Protein AF-A0A4Z1KAV6-F1 (afdb_monomer_lite)

Sequence (124 aa):
MSQPFILTLRLDASSEKLLTALRTRYFPSSRNYLSAHIHEELLGEFREKGVQLTEQDDRKVRPHVTVQNKVEEGEAKRTLEEMKREWMMNGDGNGGIGGMAEAITLWRYEVSGEWTHLEDYEFA

Radius of gyration: 16.45 Å; chains: 1; bounding box: 39×37×38 Å

Foldseek 3Di:
DDFDKDKAFDWDPVVCVVLVVLQVVAEDPQDWGFDDDVLVVVVVVCVVVVNDDDPVSPDHIDGDTCSYDDDDPVSVVVSVVVVQVVQVVDDPVPSHNDIDGFWMWMWTQDPSGDIHTDDIGGDD

Organism: NCBI:txid87229

Structure (mmCIF, N/CA/C/O backbone):
data_AF-A0A4Z1KAV6-F1
#
_entry.id   AF-A0A4Z1KAV6-F1
#
loop_
_atom_site.group_PDB
_atom_site.id
_atom_site.type_symbol
_atom_site.label_atom_id
_atom_site.label_alt_id
_atom_site.label_comp_id
_atom_site.label_asym_id
_atom_site.label_entity_id
_atom_site.label_seq_id
_atom_site.pdbx_PDB_ins_code
_atom_site.Cartn_x
_atom_site.Cartn_y
_atom_site.Cartn_z
_atom_site.occupancy
_atom_site.B_iso_or_equiv
_atom_site.auth_seq_id
_atom_site.auth_comp_id
_atom_site.auth_asym_id
_atom_site.auth_atom_id
_atom_site.pdbx_PDB_model_num
ATOM 1 N N . MET A 1 1 ? -7.675 13.940 18.873 1.00 59.41 1 MET A N 1
ATOM 2 C CA . MET A 1 1 ? -8.064 13.248 17.626 1.00 59.41 1 MET A CA 1
ATOM 3 C C . MET A 1 1 ? -7.673 11.793 17.792 1.00 59.41 1 MET A C 1
ATOM 5 O O . MET A 1 1 ? -6.596 11.560 18.330 1.00 59.41 1 MET A O 1
ATOM 9 N N . SER A 1 2 ? -8.538 10.843 17.440 1.00 76.81 2 SER A N 1
ATOM 10 C CA . SER A 1 2 ? -8.163 9.425 17.431 1.00 76.81 2 SER A CA 1
ATOM 11 C C . SER A 1 2 ? -7.067 9.190 16.388 1.00 76.81 2 SER A C 1
ATOM 13 O O . SER A 1 2 ? -7.032 9.857 15.353 1.00 76.81 2 SER A O 1
ATOM 15 N N . GLN A 1 3 ? -6.136 8.289 16.689 1.00 83.50 3 GLN A N 1
ATOM 16 C CA . GLN A 1 3 ? -5.119 7.865 15.731 1.00 83.50 3 GLN A CA 1
ATOM 17 C C . GLN A 1 3 ? -5.773 6.923 14.714 1.00 83.50 3 GLN A C 1
ATOM 19 O O . GLN A 1 3 ? -6.454 5.988 15.141 1.00 83.50 3 GLN A O 1
ATOM 24 N N . PRO A 1 4 ? -5.620 7.160 13.400 1.00 87.19 4 PRO A N 1
ATOM 25 C CA . PRO A 1 4 ? -6.244 6.300 12.411 1.00 87.19 4 PRO A CA 1
ATOM 26 C C . PRO A 1 4 ? -5.552 4.937 12.372 1.00 87.19 4 PRO A C 1
ATOM 28 O O . PRO A 1 4 ? -4.333 4.830 12.542 1.00 87.19 4 PRO A O 1
ATOM 31 N N . P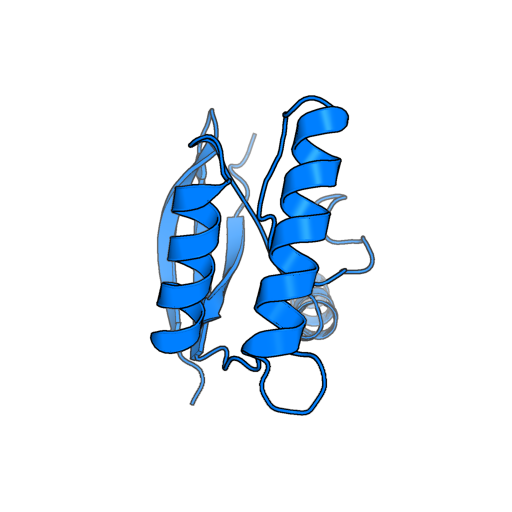HE A 1 5 ? -6.344 3.900 12.123 1.00 87.69 5 PHE A N 1
ATOM 32 C CA . PHE A 1 5 ? -5.838 2.575 11.795 1.00 87.69 5 PHE A CA 1
ATOM 33 C C . PHE A 1 5 ? -5.682 2.441 10.285 1.00 87.69 5 PHE A C 1
ATOM 35 O O . PHE A 1 5 ? -6.442 3.034 9.522 1.00 87.69 5 PHE A O 1
ATOM 42 N N . ILE A 1 6 ? -4.679 1.680 9.857 1.00 85.44 6 ILE A N 1
ATOM 43 C CA . ILE A 1 6 ? -4.380 1.449 8.446 1.00 85.44 6 ILE A CA 1
ATOM 44 C C . ILE A 1 6 ? -4.269 -0.050 8.212 1.00 85.44 6 ILE A C 1
ATOM 46 O O . ILE A 1 6 ? -3.626 -0.753 8.988 1.00 85.44 6 ILE A O 1
ATOM 50 N N . LEU A 1 7 ? -4.865 -0.520 7.119 1.00 85.31 7 LEU A N 1
ATOM 51 C CA . LEU A 1 7 ? -4.721 -1.888 6.637 1.00 85.31 7 LEU A CA 1
ATOM 52 C C . LEU A 1 7 ? -3.821 -1.908 5.404 1.00 85.31 7 LEU A C 1
ATOM 54 O O . LEU A 1 7 ? -3.985 -1.097 4.490 1.00 85.31 7 LEU A O 1
ATOM 58 N N . THR A 1 8 ? -2.876 -2.843 5.365 1.00 82.81 8 THR A N 1
ATOM 59 C CA . THR A 1 8 ? -2.014 -3.079 4.200 1.00 82.81 8 THR A CA 1
ATOM 60 C C . THR A 1 8 ? -2.003 -4.550 3.828 1.00 82.81 8 THR A C 1
ATOM 62 O O . THR A 1 8 ? -2.153 -5.402 4.696 1.00 82.81 8 THR A O 1
ATOM 65 N N . LEU A 1 9 ? -1.742 -4.855 2.558 1.00 81.88 9 LEU A N 1
ATOM 66 C CA . LEU A 1 9 ? -1.449 -6.221 2.131 1.00 81.88 9 LEU A CA 1
ATOM 67 C C . LEU A 1 9 ? 0.030 -6.533 2.350 1.00 81.88 9 LEU A C 1
ATOM 69 O O . LEU A 1 9 ? 0.888 -5.773 1.891 1.00 81.88 9 LEU A O 1
ATOM 73 N N . ARG A 1 10 ? 0.312 -7.659 3.006 1.00 83.31 10 ARG A N 1
ATOM 74 C CA . ARG A 1 10 ? 1.642 -8.271 3.025 1.00 83.31 10 ARG A CA 1
ATOM 75 C C . ARG A 1 10 ? 1.796 -9.112 1.764 1.00 83.31 10 ARG A C 1
ATOM 77 O O . ARG A 1 10 ? 0.895 -9.877 1.424 1.00 83.31 10 ARG A O 1
ATOM 84 N N . LEU A 1 11 ? 2.900 -8.924 1.053 1.00 80.56 11 LEU A N 1
ATOM 85 C CA . LEU A 1 11 ? 3.196 -9.637 -0.188 1.00 80.56 11 LEU A CA 1
ATOM 86 C C . LEU A 1 11 ? 4.147 -10.802 0.084 1.00 80.56 11 LEU A C 1
ATOM 88 O O . LEU A 1 11 ? 4.848 -10.798 1.094 1.00 80.56 11 LEU A O 1
ATOM 92 N N . ASP A 1 12 ? 4.200 -11.752 -0.844 1.00 80.56 12 ASP A N 1
ATOM 93 C CA . ASP A 1 12 ? 5.187 -12.823 -0.837 1.00 80.56 12 ASP A CA 1
ATOM 94 C C . ASP A 1 12 ? 6.622 -12.271 -0.858 1.00 80.56 12 ASP A C 1
ATOM 96 O O . ASP A 1 12 ? 6.902 -11.171 -1.355 1.00 80.56 12 ASP A O 1
ATOM 100 N N . ALA A 1 13 ? 7.561 -13.073 -0.357 1.00 76.25 13 ALA A N 1
ATOM 101 C CA . ALA A 1 13 ? 8.950 -12.659 -0.176 1.00 76.25 13 ALA A CA 1
ATOM 102 C C . ALA A 1 13 ? 9.639 -12.202 -1.477 1.00 76.25 13 ALA A C 1
ATOM 104 O O . ALA A 1 13 ? 10.542 -11.360 -1.440 1.00 76.25 13 ALA A O 1
ATOM 105 N N . SER A 1 14 ? 9.253 -12.748 -2.636 1.00 76.69 14 SER A N 1
ATOM 106 C CA . SER A 1 14 ? 9.867 -12.384 -3.917 1.00 76.69 14 SER A CA 1
ATOM 107 C C . SER A 1 14 ? 9.392 -11.010 -4.390 1.00 76.69 14 SER A C 1
ATOM 109 O O . SER A 1 14 ? 10.218 -10.164 -4.756 1.00 76.69 14 SER A O 1
ATOM 111 N N . SER A 1 15 ? 8.089 -10.751 -4.265 1.00 76.12 15 SER A N 1
ATOM 112 C CA . SER A 1 15 ? 7.470 -9.454 -4.534 1.00 76.12 15 SER A CA 1
ATOM 113 C C . SER A 1 15 ? 7.983 -8.382 -3.580 1.00 76.12 15 SER A C 1
ATOM 115 O O . SER A 1 15 ? 8.385 -7.302 -4.017 1.00 76.12 15 SER A O 1
ATOM 117 N N . GLU A 1 16 ? 8.041 -8.679 -2.280 1.00 74.06 16 GLU A N 1
ATOM 118 C CA . GLU A 1 16 ? 8.558 -7.751 -1.275 1.00 74.06 16 GLU A CA 1
ATOM 119 C C . GLU A 1 16 ? 10.013 -7.376 -1.564 1.00 74.06 16 GLU A C 1
ATOM 121 O O . GLU A 1 16 ? 10.359 -6.192 -1.578 1.00 74.06 16 GLU A O 1
ATOM 126 N N . LYS A 1 17 ? 10.866 -8.362 -1.864 1.00 75.00 17 LYS A N 1
ATOM 127 C CA . LYS A 1 17 ? 12.279 -8.131 -2.182 1.00 75.00 17 LYS A CA 1
ATOM 128 C C . LYS A 1 17 ? 12.450 -7.234 -3.404 1.00 75.00 17 LYS A C 1
ATOM 130 O O . LYS A 1 17 ? 13.250 -6.297 -3.370 1.00 75.00 17 LYS A O 1
ATOM 135 N N . LEU A 1 18 ? 11.710 -7.508 -4.475 1.00 75.44 18 LEU A N 1
ATOM 136 C CA . LEU A 1 18 ? 11.764 -6.717 -5.700 1.00 75.44 18 LEU A CA 1
ATOM 137 C C . LEU A 1 18 ? 11.309 -5.273 -5.458 1.00 75.44 18 LEU A C 1
ATOM 139 O O . LEU A 1 18 ? 12.018 -4.327 -5.808 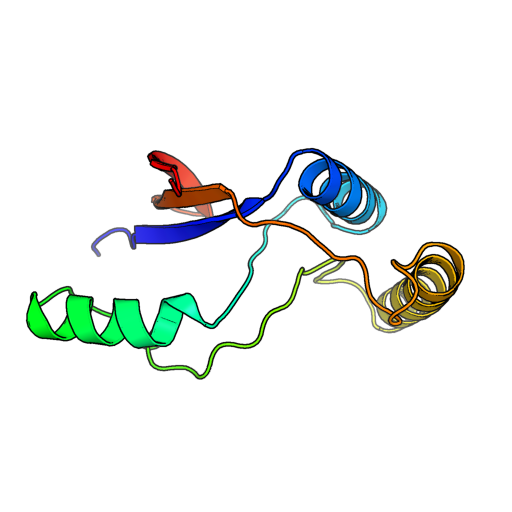1.00 75.44 18 LEU A O 1
ATOM 143 N N . LEU A 1 19 ? 10.131 -5.094 -4.859 1.00 74.75 19 LEU A N 1
ATOM 144 C CA . LEU A 1 19 ? 9.563 -3.769 -4.623 1.00 74.75 19 LEU A CA 1
ATOM 145 C C . LEU A 1 19 ? 10.408 -2.975 -3.626 1.00 74.75 19 LEU A C 1
ATOM 147 O O . LEU A 1 19 ? 10.593 -1.771 -3.800 1.00 74.75 19 LEU A O 1
ATOM 151 N N . THR A 1 20 ? 10.983 -3.642 -2.625 1.00 73.69 20 THR A N 1
ATOM 152 C CA . THR A 1 20 ? 11.949 -3.038 -1.705 1.00 73.69 20 THR A CA 1
ATOM 153 C C . THR A 1 20 ? 13.193 -2.580 -2.448 1.00 73.69 20 THR A C 1
ATOM 155 O O . THR A 1 20 ? 13.591 -1.438 -2.262 1.00 73.69 20 THR A O 1
ATOM 158 N N . ALA A 1 21 ? 13.765 -3.386 -3.347 1.00 75.12 21 ALA A N 1
ATOM 159 C CA . ALA A 1 21 ? 14.930 -2.979 -4.136 1.00 75.12 21 ALA A CA 1
ATOM 160 C C . ALA A 1 21 ? 14.644 -1.738 -5.002 1.00 75.12 21 ALA A C 1
ATOM 162 O O . ALA A 1 21 ? 15.446 -0.802 -5.027 1.00 75.12 21 ALA A O 1
ATOM 163 N N . LEU A 1 22 ? 13.475 -1.687 -5.652 1.00 72.75 22 LEU A N 1
ATOM 164 C CA . LEU A 1 22 ? 13.035 -0.513 -6.414 1.00 72.75 22 LEU A CA 1
ATOM 165 C C . LEU A 1 22 ? 12.881 0.719 -5.515 1.00 72.75 22 LEU A C 1
ATOM 167 O O . LEU A 1 22 ? 13.325 1.810 -5.871 1.00 72.75 22 LEU A O 1
ATOM 171 N N . ARG A 1 23 ? 12.303 0.548 -4.323 1.00 72.81 23 ARG A N 1
ATOM 172 C CA . ARG A 1 23 ? 12.134 1.636 -3.355 1.00 72.81 23 ARG A CA 1
ATOM 173 C C . ARG A 1 23 ? 13.464 2.093 -2.763 1.00 72.81 23 ARG A C 1
ATOM 175 O O . ARG A 1 23 ? 13.692 3.286 -2.656 1.00 72.81 23 ARG A O 1
ATOM 182 N N . THR A 1 24 ? 14.382 1.194 -2.435 1.00 69.94 24 THR A N 1
ATOM 183 C CA . THR A 1 24 ? 15.734 1.561 -1.994 1.00 69.94 24 THR A CA 1
ATOM 184 C C . THR A 1 24 ? 16.466 2.366 -3.065 1.00 69.94 24 THR A C 1
ATOM 186 O O . THR A 1 24 ? 17.209 3.287 -2.737 1.00 69.94 24 THR A O 1
ATOM 189 N N . ARG A 1 25 ? 16.245 2.040 -4.343 1.00 73.62 25 ARG A N 1
ATOM 190 C CA . ARG A 1 25 ? 16.910 2.695 -5.470 1.00 73.62 25 ARG A CA 1
ATOM 191 C C . ARG A 1 25 ? 16.339 4.072 -5.802 1.00 73.62 25 ARG A C 1
ATOM 193 O O . ARG A 1 25 ? 17.108 4.958 -6.159 1.00 73.62 25 ARG A O 1
ATOM 200 N N . TYR A 1 26 ? 15.022 4.247 -5.703 1.00 71.62 26 TYR A N 1
ATOM 201 C CA . TYR A 1 26 ? 14.341 5.435 -6.232 1.00 71.62 26 TYR A CA 1
ATOM 202 C C . TYR A 1 26 ? 13.511 6.214 -5.208 1.00 71.62 26 TYR A C 1
ATOM 204 O O . TYR A 1 26 ? 13.076 7.324 -5.506 1.00 71.62 26 TYR A O 1
ATOM 212 N N . PHE A 1 27 ? 13.285 5.680 -4.007 1.00 57.91 27 PHE A N 1
ATOM 213 C CA . PHE A 1 27 ? 12.436 6.303 -2.996 1.00 57.91 27 PHE A CA 1
ATOM 214 C C . PHE A 1 27 ? 13.279 7.107 -1.991 1.00 57.91 27 PHE A C 1
ATOM 216 O O . PHE A 1 27 ? 14.042 6.518 -1.222 1.00 57.91 27 PHE A O 1
ATOM 223 N N . PRO A 1 28 ? 13.116 8.440 -1.902 1.00 56.09 28 PRO A N 1
ATOM 224 C CA . PRO A 1 28 ? 13.616 9.203 -0.760 1.00 56.09 28 PRO A CA 1
ATOM 225 C C . PRO A 1 28 ? 12.893 8.723 0.507 1.00 56.09 28 PRO A C 1
ATOM 227 O O . PRO A 1 28 ? 11.672 8.593 0.486 1.00 56.09 28 PRO A O 1
ATOM 230 N N . SER A 1 29 ? 13.618 8.474 1.601 1.00 44.06 29 SER A N 1
ATOM 231 C CA . SER A 1 29 ? 13.283 7.611 2.761 1.00 44.06 29 SER A CA 1
ATOM 232 C C . SER A 1 29 ? 11.979 7.862 3.567 1.00 44.06 29 SER A C 1
ATOM 234 O O . SER A 1 29 ? 11.837 7.333 4.664 1.00 44.06 29 SER A O 1
ATOM 236 N N . SER A 1 30 ? 10.977 8.599 3.067 1.00 47.88 30 SER A N 1
ATOM 237 C CA . SER A 1 30 ? 9.794 9.038 3.830 1.00 47.88 30 SER A CA 1
ATOM 238 C C . SER A 1 30 ? 8.392 8.774 3.203 1.00 47.88 30 SER A C 1
ATOM 240 O O . SER A 1 30 ? 7.583 9.697 3.120 1.00 47.88 30 SER A O 1
ATOM 242 N N . ARG A 1 31 ? 8.038 7.483 2.969 1.00 46.88 31 ARG A N 1
ATOM 243 C CA . ARG A 1 31 ? 6.661 6.862 3.129 1.00 46.88 31 ARG A CA 1
ATOM 244 C C . ARG A 1 31 ? 5.737 6.595 1.889 1.00 46.88 31 ARG A C 1
ATOM 246 O O . ARG A 1 31 ? 5.930 7.216 0.856 1.00 46.88 31 ARG A O 1
ATOM 253 N N . ASN A 1 32 ? 4.773 5.635 2.000 1.00 43.19 32 ASN A N 1
ATOM 254 C CA . ASN A 1 32 ? 4.152 4.711 0.968 1.00 43.19 32 ASN A CA 1
ATOM 255 C C . ASN A 1 32 ? 2.565 4.801 0.821 1.00 43.19 32 ASN A C 1
ATOM 257 O O . ASN A 1 32 ? 2.028 5.669 1.502 1.00 43.19 32 ASN A O 1
ATOM 261 N N . TYR A 1 33 ? 1.765 4.126 -0.072 1.00 44.25 33 TYR A N 1
ATOM 262 C CA . TYR A 1 33 ? 1.042 2.794 0.045 1.00 44.25 33 TYR A CA 1
ATOM 263 C C . TYR A 1 33 ? 0.001 2.422 -1.098 1.00 44.25 33 TYR A C 1
ATOM 265 O O . TYR A 1 33 ? -0.269 3.253 -1.959 1.00 44.25 33 TYR A O 1
ATOM 273 N N . LEU A 1 34 ? -0.572 1.180 -1.041 1.00 35.03 34 LEU A N 1
ATOM 274 C CA . LEU A 1 34 ? -1.111 0.198 -2.056 1.00 35.03 34 LEU A CA 1
ATOM 275 C C . LEU A 1 34 ? -2.673 -0.097 -2.066 1.00 35.03 34 LEU A C 1
ATOM 277 O O . LEU A 1 34 ? -3.439 0.750 -1.641 1.00 35.03 34 LEU A O 1
ATOM 281 N N . SER A 1 35 ? -3.165 -1.249 -2.607 1.00 44.22 35 SER A N 1
ATOM 282 C CA . SER A 1 35 ? -4.428 -1.446 -3.403 1.00 44.22 35 SER A CA 1
ATOM 283 C C . SER A 1 35 ? -5.683 -2.261 -2.933 1.00 44.22 35 SER A C 1
ATOM 285 O O . SER A 1 35 ? -5.814 -2.523 -1.755 1.00 44.22 35 SER A O 1
ATOM 287 N N . ALA A 1 36 ? -6.575 -2.736 -3.853 1.00 42.81 36 ALA A N 1
ATOM 288 C CA . ALA A 1 36 ? -7.916 -2.205 -4.184 1.00 42.81 36 ALA A CA 1
ATOM 289 C C . ALA A 1 36 ? -9.156 -3.122 -4.243 1.00 42.81 36 ALA A C 1
ATOM 291 O O . ALA A 1 36 ? -10.243 -2.572 -4.369 1.00 42.81 36 ALA A O 1
ATOM 292 N N . HIS A 1 37 ? -9.074 -4.454 -4.208 1.00 46.56 37 HIS A N 1
ATOM 293 C CA . HIS A 1 37 ? -10.292 -5.272 -4.416 1.00 46.56 37 HIS A CA 1
ATOM 294 C C . HIS A 1 37 ? -10.944 -5.745 -3.111 1.00 46.56 37 HIS A C 1
ATOM 296 O O . HIS A 1 37 ? -12.147 -5.618 -2.935 1.00 46.56 37 HIS A O 1
ATOM 302 N N . ILE A 1 38 ? -10.117 -6.118 -2.137 1.00 58.59 38 ILE A N 1
ATOM 303 C CA . ILE A 1 38 ? -10.502 -6.360 -0.735 1.00 58.59 38 ILE A CA 1
ATOM 304 C C . ILE A 1 38 ? -11.196 -5.136 -0.110 1.00 58.59 38 ILE A C 1
ATOM 306 O O . ILE A 1 38 ? -11.959 -5.242 0.843 1.00 58.59 38 ILE A O 1
ATOM 310 N N . HIS A 1 39 ? -10.944 -3.956 -0.666 1.00 69.25 39 HIS A N 1
ATOM 311 C CA . HIS A 1 39 ? -11.459 -2.710 -0.139 1.00 69.25 39 HIS A CA 1
ATOM 312 C C . HIS A 1 39 ? -12.989 -2.617 -0.166 1.00 69.25 39 HIS A C 1
ATOM 314 O O . HIS A 1 39 ? -13.565 -2.204 0.831 1.00 69.25 39 HIS A O 1
ATOM 320 N N . GLU A 1 40 ? -13.660 -2.998 -1.258 1.00 70.12 40 GLU A N 1
ATOM 321 C CA . GLU A 1 40 ? -15.119 -2.823 -1.361 1.00 70.12 40 GLU A CA 1
ATOM 322 C C . GLU A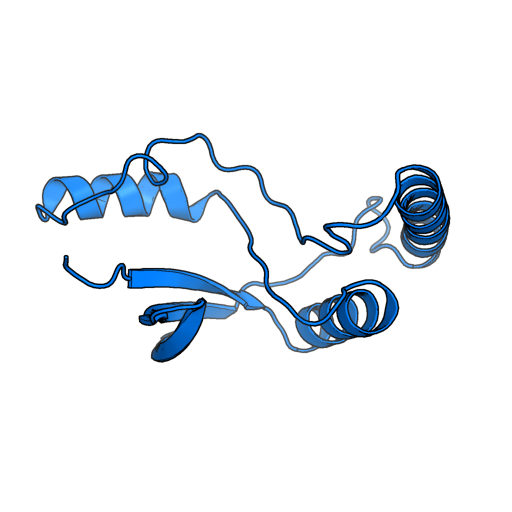 1 40 ? -15.878 -3.731 -0.377 1.00 70.12 40 GLU A C 1
ATOM 324 O O . GLU A 1 40 ? -16.802 -3.268 0.294 1.00 70.12 40 GLU A O 1
ATOM 329 N N . GLU A 1 41 ? -15.445 -4.986 -0.227 1.00 72.25 41 GLU A N 1
ATOM 330 C CA . GLU A 1 41 ? -16.017 -5.932 0.741 1.00 72.25 41 GLU A CA 1
ATOM 331 C C . GLU A 1 41 ? -15.744 -5.499 2.190 1.00 72.25 41 GLU A C 1
ATOM 333 O O . GLU A 1 41 ? -16.671 -5.437 3.001 1.00 72.25 41 GLU A O 1
ATOM 338 N N . LEU A 1 42 ? -14.503 -5.101 2.507 1.00 76.38 42 LEU A N 1
ATOM 339 C CA . LEU A 1 42 ? -14.159 -4.583 3.836 1.00 76.38 42 LEU A CA 1
ATOM 340 C C . LEU A 1 42 ? -14.937 -3.312 4.181 1.00 76.38 42 LEU A C 1
ATOM 342 O O . LEU A 1 42 ? -15.383 -3.163 5.316 1.00 76.38 42 LEU A O 1
ATOM 346 N N . LEU A 1 43 ? -15.125 -2.399 3.224 1.00 81.69 43 LEU A N 1
ATOM 347 C CA . LEU A 1 43 ? -15.929 -1.198 3.444 1.00 81.69 43 LEU A CA 1
ATOM 348 C C . LEU A 1 43 ? -17.376 -1.540 3.798 1.00 81.69 43 LEU A C 1
ATOM 350 O O . LEU A 1 43 ? -17.946 -0.885 4.669 1.00 81.69 43 LEU A O 1
ATOM 354 N N . GLY A 1 44 ? -17.973 -2.531 3.128 1.00 82.31 44 GLY A N 1
ATOM 355 C CA . GLY A 1 44 ? -19.322 -3.008 3.439 1.00 82.31 44 GLY A CA 1
ATOM 356 C C . GLY A 1 44 ? -19.430 -3.488 4.886 1.00 82.31 44 GLY A C 1
ATOM 357 O O . GLY A 1 44 ? -20.238 -2.968 5.655 1.00 82.31 44 GLY A O 1
ATOM 358 N N . GLU A 1 45 ? -18.536 -4.394 5.277 1.00 85.19 45 GLU A N 1
ATOM 359 C CA . GLU A 1 45 ? -18.451 -4.946 6.635 1.00 85.19 45 GLU A CA 1
ATOM 360 C C . GLU A 1 45 ? -18.187 -3.873 7.703 1.00 85.19 45 GLU A C 1
ATOM 362 O O . GLU A 1 45 ? -18.802 -3.869 8.771 1.00 85.19 45 GLU A O 1
ATOM 367 N N . PHE A 1 46 ? -17.281 -2.931 7.434 1.00 88.00 46 PHE A N 1
ATOM 368 C CA . PHE A 1 46 ? -16.959 -1.841 8.357 1.00 88.00 46 PHE A CA 1
ATOM 369 C C . PHE A 1 46 ? -18.124 -0.878 8.547 1.00 88.00 46 PHE A C 1
ATOM 371 O O . PHE A 1 46 ? -18.375 -0.443 9.674 1.00 88.00 46 PHE A O 1
ATOM 378 N N . ARG A 1 47 ? -18.873 -0.587 7.478 1.00 88.25 47 ARG A N 1
ATOM 379 C CA . ARG A 1 47 ? -20.107 0.202 7.562 1.00 88.25 47 ARG A CA 1
ATOM 380 C C . ARG A 1 47 ? -21.154 -0.511 8.409 1.00 88.25 47 ARG A C 1
ATOM 382 O O . ARG A 1 47 ? -21.733 0.118 9.290 1.00 88.25 47 ARG A O 1
ATOM 389 N N . GLU A 1 48 ? -21.359 -1.808 8.189 1.00 90.25 48 GLU A N 1
ATOM 390 C CA . GLU A 1 48 ? -22.326 -2.605 8.954 1.00 90.25 48 GLU A CA 1
ATOM 391 C C . GLU A 1 48 ? -21.964 -2.684 10.446 1.00 90.25 48 GLU A C 1
ATOM 393 O O . GLU A 1 48 ? -22.829 -2.539 11.309 1.00 90.25 48 GLU A O 1
ATOM 398 N N . LYS A 1 49 ? -20.671 -2.815 10.767 1.00 89.81 49 LYS A N 1
ATOM 399 C CA . LYS A 1 49 ? -20.160 -2.872 12.148 1.00 89.81 49 LYS A CA 1
ATOM 400 C C . LYS A 1 49 ? -20.025 -1.507 12.830 1.00 89.81 49 LYS A C 1
ATOM 402 O O . LYS A 1 49 ? -19.586 -1.447 13.978 1.00 89.81 49 LYS A O 1
ATOM 407 N N . GLY A 1 50 ? -20.387 -0.413 12.158 1.00 88.75 50 GLY A N 1
ATOM 408 C CA . GLY A 1 50 ? -20.326 0.938 12.723 1.00 88.75 50 GLY A CA 1
ATOM 409 C C . GLY A 1 50 ? -18.902 1.456 12.952 1.00 88.75 50 GLY A C 1
ATOM 410 O O . GLY A 1 50 ? -18.682 2.287 13.835 1.00 88.75 50 GLY A O 1
ATOM 411 N N . VAL A 1 51 ? -17.926 0.970 12.181 1.00 88.25 51 VAL A N 1
ATOM 412 C CA . VAL A 1 51 ? -16.549 1.474 12.219 1.00 88.25 51 VAL A CA 1
ATOM 413 C C . VAL A 1 51 ? -16.522 2.912 11.697 1.00 88.25 51 VAL A C 1
ATOM 415 O O . VAL A 1 51 ? -17.130 3.237 10.677 1.00 88.25 51 VAL A O 1
ATOM 418 N N . GLN A 1 52 ? -15.796 3.792 12.388 1.00 88.00 52 GLN A N 1
ATOM 419 C CA . GLN A 1 52 ? -15.621 5.175 11.954 1.00 88.00 52 GLN A CA 1
ATOM 420 C C . GLN A 1 52 ? -14.672 5.241 10.748 1.00 88.00 52 GLN A C 1
ATOM 422 O O . GLN A 1 52 ? -13.467 5.044 10.893 1.00 88.00 52 GLN A O 1
ATOM 427 N N . LEU A 1 53 ? -15.220 5.563 9.576 1.00 86.25 53 LEU A N 1
ATOM 428 C CA . LEU A 1 53 ? -14.475 5.739 8.327 1.00 86.25 53 LEU A CA 1
ATOM 429 C C . LEU A 1 53 ? -14.071 7.206 8.102 1.00 86.25 53 LEU A C 1
ATOM 431 O O . LEU A 1 53 ? -14.720 8.138 8.583 1.00 86.25 53 LEU A O 1
ATOM 435 N N . THR A 1 54 ? -12.994 7.408 7.350 1.00 84.81 54 THR A N 1
ATOM 436 C CA . THR A 1 54 ? -12.490 8.706 6.887 1.00 84.81 54 THR A CA 1
ATOM 437 C C . THR A 1 54 ? -12.921 8.989 5.443 1.00 84.81 54 THR A C 1
ATOM 439 O O . THR A 1 54 ? -13.332 8.096 4.708 1.00 84.81 54 THR A O 1
ATOM 442 N N . GLU A 1 55 ? -12.755 10.230 4.973 1.00 82.88 55 GLU A N 1
ATOM 443 C CA . GLU A 1 55 ? -12.989 10.579 3.559 1.00 82.88 55 GLU A CA 1
ATOM 444 C C . GLU A 1 55 ? -12.064 9.841 2.574 1.00 82.88 55 GLU A C 1
ATOM 446 O O . GLU A 1 55 ? -12.326 9.822 1.370 1.00 82.88 55 GLU A O 1
ATOM 451 N N . GLN A 1 56 ? -10.941 9.284 3.044 1.00 78.88 56 GLN A N 1
ATOM 452 C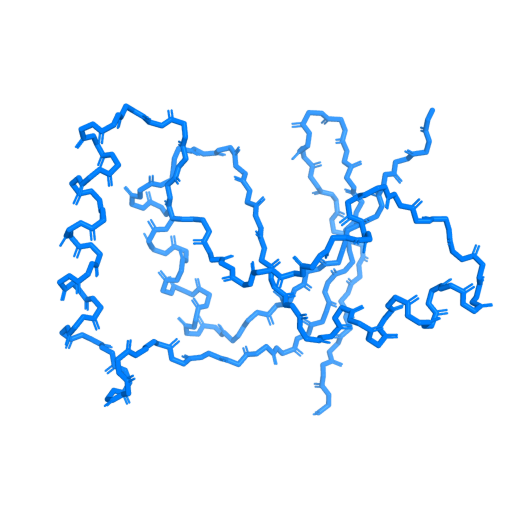 CA . GLN A 1 56 ? -10.044 8.501 2.193 1.00 78.88 56 GLN A CA 1
ATOM 453 C C . GLN A 1 56 ? -10.617 7.114 1.897 1.00 78.88 56 GLN A C 1
ATOM 455 O O . GLN A 1 56 ? -10.370 6.594 0.811 1.00 78.88 56 GLN A O 1
ATOM 460 N N . ASP A 1 57 ? -11.413 6.571 2.819 1.00 82.88 57 ASP A N 1
ATOM 461 C CA . ASP A 1 57 ? -12.014 5.244 2.709 1.00 82.88 57 ASP A CA 1
ATOM 462 C C . ASP A 1 57 ? -13.127 5.198 1.654 1.00 82.88 57 ASP A C 1
ATOM 464 O O . ASP A 1 57 ? -13.389 4.147 1.103 1.00 82.88 57 ASP A O 1
ATOM 468 N N . ASP A 1 58 ? -13.761 6.323 1.310 1.00 76.06 58 ASP A N 1
ATOM 469 C CA . ASP A 1 58 ? -14.849 6.363 0.314 1.00 76.06 58 ASP A CA 1
ATOM 470 C C . ASP A 1 58 ? -14.356 6.568 -1.136 1.00 76.06 58 ASP A C 1
ATOM 472 O O . ASP A 1 58 ? -15.133 6.788 -2.068 1.00 76.06 58 ASP A O 1
ATOM 476 N N . ARG A 1 59 ? -13.037 6.537 -1.363 1.00 79.75 59 ARG A N 1
ATOM 477 C CA . ARG A 1 59 ? -12.447 6.761 -2.691 1.00 79.75 59 ARG A CA 1
ATOM 478 C C . ARG A 1 59 ? -12.272 5.445 -3.436 1.00 79.75 59 ARG A C 1
ATOM 480 O O . ARG A 1 59 ? -11.761 4.475 -2.894 1.00 79.75 59 ARG A O 1
ATOM 487 N N . LYS A 1 60 ? -12.562 5.450 -4.743 1.00 73.75 60 LYS A N 1
ATOM 488 C CA . LYS A 1 60 ? -12.249 4.314 -5.625 1.00 73.75 60 LYS A CA 1
ATOM 489 C C . LYS A 1 60 ? -10.767 3.959 -5.524 1.00 73.75 60 LYS A C 1
ATOM 491 O O . LYS A 1 60 ? -9.910 4.780 -5.868 1.00 73.75 60 LYS A O 1
ATOM 496 N N . VAL A 1 61 ? -10.467 2.726 -5.132 1.00 71.12 61 VAL A N 1
ATOM 497 C CA . VAL A 1 61 ? -9.074 2.328 -4.952 1.00 71.12 61 VAL A CA 1
ATOM 498 C C . VAL A 1 61 ? -8.392 2.103 -6.293 1.00 71.12 61 VAL A C 1
ATOM 500 O O . VAL A 1 61 ? -8.950 1.546 -7.241 1.00 71.12 61 VAL A O 1
ATOM 503 N N . ARG A 1 62 ? -7.148 2.573 -6.372 1.00 70.3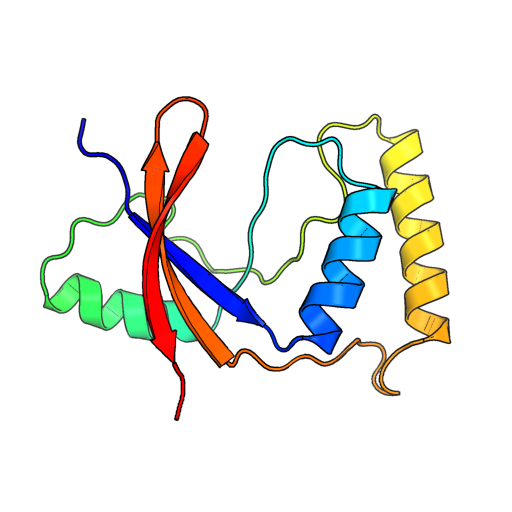1 62 ARG A N 1
ATOM 504 C CA . ARG A 1 62 ? -6.260 2.391 -7.516 1.00 70.31 62 ARG A CA 1
ATOM 505 C C . ARG A 1 62 ? -4.973 1.735 -7.042 1.00 70.31 62 ARG A C 1
ATOM 507 O O . ARG A 1 62 ? -4.162 2.414 -6.408 1.00 70.31 62 ARG A O 1
ATOM 514 N N . PRO A 1 63 ? -4.769 0.446 -7.346 1.00 68.50 63 PRO A N 1
ATOM 515 C CA . PRO A 1 63 ? -3.516 -0.212 -7.056 1.00 68.50 63 PRO A CA 1
ATOM 516 C C . PRO A 1 63 ? -2.314 0.483 -7.626 1.00 68.50 63 PRO A C 1
ATOM 518 O O . PRO A 1 63 ? -2.203 0.630 -8.836 1.00 68.50 63 PRO A O 1
ATOM 521 N N . HIS A 1 64 ? -1.401 0.876 -6.752 1.00 71.56 64 HIS A N 1
ATOM 522 C CA . HIS A 1 64 ? -0.093 1.321 -7.175 1.00 71.56 64 HIS A CA 1
ATOM 523 C C . HIS A 1 64 ? 0.927 1.056 -6.079 1.00 71.56 64 HIS A C 1
ATOM 525 O O . HIS A 1 64 ? 0.629 1.156 -4.892 1.00 71.56 64 HIS A O 1
ATOM 531 N N . VAL A 1 65 ? 2.143 0.728 -6.501 1.00 70.38 65 VAL A N 1
ATOM 532 C CA . VAL A 1 65 ? 3.324 0.845 -5.654 1.00 70.38 65 VAL A CA 1
ATOM 533 C C . VAL A 1 65 ? 3.954 2.184 -5.984 1.00 70.38 65 VAL A C 1
ATOM 535 O O . VAL A 1 65 ? 4.311 2.438 -7.135 1.00 70.38 65 VAL A O 1
ATOM 538 N N . THR A 1 66 ? 4.116 3.049 -4.991 1.00 74.12 66 THR A N 1
ATOM 539 C CA . THR A 1 66 ? 4.874 4.280 -5.199 1.00 74.12 66 THR A CA 1
ATOM 540 C C . THR A 1 66 ? 6.359 3.931 -5.216 1.00 74.12 66 THR A C 1
ATOM 542 O O . THR A 1 66 ? 6.918 3.507 -4.202 1.00 74.12 66 THR A O 1
ATOM 545 N N . VAL A 1 67 ? 7.001 4.098 -6.371 1.00 74.50 67 VAL A N 1
ATOM 546 C CA . VAL A 1 67 ? 8.439 3.820 -6.557 1.00 74.50 67 VAL A CA 1
ATOM 547 C C . VAL A 1 67 ? 9.302 5.053 -6.302 1.00 74.50 67 VAL A C 1
ATOM 549 O O . VAL A 1 67 ? 10.422 4.930 -5.819 1.00 74.50 67 VAL A O 1
ATOM 552 N N . GLN A 1 68 ? 8.754 6.245 -6.530 1.00 74.31 68 GLN A N 1
ATOM 553 C CA . GLN A 1 68 ? 9.414 7.519 -6.272 1.00 74.31 68 GLN A CA 1
ATOM 554 C C . GLN A 1 68 ? 8.361 8.585 -5.967 1.00 74.31 68 GLN A C 1
ATOM 556 O O . GLN A 1 68 ? 7.243 8.530 -6.479 1.00 74.31 68 GLN A O 1
ATOM 561 N N . ASN A 1 69 ? 8.701 9.548 -5.116 1.00 75.06 69 ASN A N 1
ATOM 562 C CA . ASN A 1 69 ? 7.826 10.668 -4.788 1.00 75.06 69 ASN A CA 1
ATOM 563 C C . ASN A 1 69 ? 8.658 11.904 -4.419 1.00 75.06 69 ASN A C 1
ATOM 565 O O . ASN A 1 69 ? 9.795 11.762 -3.976 1.00 75.06 69 ASN A O 1
ATOM 569 N N . LYS A 1 70 ? 8.063 13.099 -4.533 1.00 78.94 70 LYS A N 1
ATOM 570 C CA . LYS A 1 70 ? 8.651 14.396 -4.135 1.00 78.94 70 LYS A CA 1
ATOM 571 C C . LYS A 1 70 ? 9.979 14.745 -4.825 1.00 78.94 70 LYS A C 1
ATOM 573 O O . LYS A 1 70 ? 10.818 15.415 -4.231 1.00 78.94 70 LYS A O 1
ATOM 578 N N . VAL A 1 71 ? 10.159 14.305 -6.063 1.00 82.81 71 VAL A N 1
ATOM 579 C CA . VAL A 1 71 ? 11.310 14.665 -6.902 1.00 82.81 71 VAL A CA 1
ATOM 580 C C . VAL A 1 71 ? 10.902 15.674 -7.973 1.00 82.81 71 VAL A C 1
ATOM 582 O O . VAL A 1 71 ? 9.712 15.859 -8.241 1.00 82.81 71 VAL A O 1
ATOM 585 N N . GLU A 1 72 ? 11.882 16.310 -8.610 1.00 89.69 72 GLU A N 1
ATOM 586 C CA . GLU A 1 72 ? 11.626 17.163 -9.770 1.00 89.69 72 GLU A CA 1
ATOM 587 C C . GLU A 1 72 ? 11.131 16.354 -10.980 1.00 89.69 72 GLU A C 1
ATOM 589 O O . GLU A 1 72 ? 11.435 15.170 -11.145 1.00 89.69 72 GLU A O 1
ATOM 594 N N . GLU A 1 73 ? 10.400 17.011 -11.885 1.00 91.50 73 GLU A N 1
ATOM 595 C CA . GLU A 1 73 ? 9.783 16.374 -13.056 1.00 91.50 73 GLU A CA 1
ATOM 596 C C . GLU A 1 73 ? 10.794 15.611 -13.930 1.00 91.50 73 GLU A C 1
ATOM 598 O O . GLU A 1 73 ? 10.508 14.515 -14.418 1.00 91.50 73 GLU A O 1
ATOM 603 N N . GLY A 1 74 ? 11.992 16.173 -14.122 1.00 93.25 74 GLY A N 1
ATOM 604 C CA . GLY A 1 74 ? 13.041 15.542 -14.920 1.00 93.25 74 GLY A CA 1
ATOM 605 C C . GLY A 1 74 ? 13.538 14.226 -14.320 1.00 93.25 74 GLY A C 1
ATOM 606 O O . GLY A 1 74 ? 13.875 13.304 -15.061 1.00 93.25 74 GLY A O 1
ATOM 607 N N . GLU A 1 75 ? 13.557 14.116 -12.992 1.00 89.12 75 GLU A N 1
ATOM 608 C CA . GLU A 1 75 ? 13.930 12.889 -12.290 1.00 89.12 75 GLU A CA 1
ATOM 609 C C . GLU A 1 75 ? 12.814 11.848 -12.377 1.00 89.12 75 GLU A C 1
ATOM 611 O O . GLU A 1 75 ? 13.076 10.722 -12.797 1.00 89.12 75 GLU A O 1
ATOM 616 N N . ALA A 1 76 ? 11.564 12.262 -12.140 1.00 86.62 76 ALA A N 1
ATOM 617 C CA . ALA A 1 76 ? 10.395 11.395 -12.277 1.00 86.62 76 ALA A CA 1
ATOM 618 C C . ALA A 1 76 ? 10.296 10.757 -13.674 1.00 86.62 76 ALA A C 1
ATOM 620 O O . ALA A 1 76 ? 10.048 9.556 -13.805 1.00 86.62 76 ALA A O 1
ATOM 621 N N . LYS A 1 77 ? 10.536 11.539 -14.738 1.00 90.31 77 LYS A N 1
ATOM 622 C CA . LYS A 1 77 ? 10.536 11.028 -16.120 1.00 90.31 77 LYS A CA 1
ATOM 623 C C . LYS A 1 77 ? 11.649 10.013 -16.365 1.00 90.31 77 LYS A C 1
ATOM 625 O O . LYS A 1 77 ? 11.399 8.997 -17.010 1.00 90.31 77 LYS A O 1
ATOM 630 N N . ARG A 1 78 ? 12.861 10.259 -15.855 1.00 91.44 78 ARG A N 1
ATOM 631 C CA . ARG A 1 78 ? 13.979 9.311 -15.994 1.00 91.44 78 ARG A CA 1
ATOM 632 C C . ARG A 1 78 ? 13.677 7.993 -15.288 1.00 91.44 78 ARG A C 1
ATOM 634 O O . ARG A 1 78 ? 13.799 6.946 -15.918 1.00 91.44 78 ARG A O 1
ATOM 641 N N . THR A 1 79 ? 13.208 8.046 -14.041 1.00 89.06 79 THR A N 1
ATOM 642 C CA . THR A 1 79 ? 12.831 6.850 -13.275 1.00 89.06 79 THR A CA 1
ATOM 643 C C . THR A 1 79 ? 11.732 6.055 -13.974 1.00 89.06 79 THR A C 1
ATOM 645 O O . THR A 1 79 ? 11.825 4.833 -14.056 1.00 89.06 79 THR A O 1
ATOM 648 N N . LEU A 1 80 ? 10.730 6.724 -14.556 1.00 86.81 80 LEU A N 1
ATOM 649 C CA . LEU A 1 80 ? 9.674 6.050 -15.312 1.00 86.81 80 LEU A CA 1
ATOM 650 C C . LEU A 1 80 ? 10.212 5.311 -16.551 1.00 86.81 80 LEU A C 1
ATOM 652 O O . LEU A 1 80 ? 9.820 4.172 -16.802 1.00 86.81 80 LEU A O 1
ATOM 656 N N . GLU A 1 81 ? 11.096 5.935 -17.329 1.00 89.12 81 GLU A N 1
ATOM 657 C CA . GLU A 1 81 ? 11.662 5.325 -18.542 1.00 89.12 81 GLU A CA 1
ATOM 658 C C . GLU A 1 81 ? 12.658 4.194 -18.244 1.00 89.12 81 GLU A C 1
ATOM 660 O O . GLU A 1 81 ? 12.797 3.258 -19.036 1.00 89.12 81 GLU A O 1
ATOM 665 N N . GLU A 1 82 ? 13.358 4.257 -17.112 1.00 87.69 82 GLU A N 1
ATOM 666 C CA . GLU A 1 82 ? 14.170 3.143 -16.609 1.00 87.69 82 GLU A CA 1
ATOM 667 C C . GLU A 1 82 ? 13.284 1.985 -16.148 1.00 87.69 82 GLU A C 1
ATOM 669 O O . GLU A 1 82 ? 13.459 0.861 -16.622 1.00 87.69 82 GLU A O 1
ATOM 674 N N . MET A 1 83 ? 12.270 2.266 -15.321 1.00 82.12 83 MET A N 1
ATOM 675 C CA . MET A 1 83 ? 11.332 1.250 -14.844 1.00 82.12 83 MET A CA 1
ATOM 676 C C . MET A 1 83 ? 10.638 0.528 -15.988 1.00 82.12 83 MET A C 1
ATOM 678 O O . MET A 1 83 ? 10.618 -0.694 -15.996 1.00 82.12 83 MET A O 1
ATOM 682 N N . LYS A 1 84 ? 10.090 1.249 -16.974 1.00 81.81 84 LYS A N 1
ATOM 683 C CA . LYS A 1 84 ? 9.415 0.622 -18.123 1.00 81.81 84 LYS A CA 1
ATOM 684 C C . LYS A 1 84 ? 10.326 -0.357 -18.861 1.00 81.81 84 LYS A C 1
ATOM 686 O O . LYS A 1 84 ? 9.857 -1.403 -19.302 1.00 81.81 84 LYS A O 1
ATOM 691 N N . ARG A 1 85 ? 11.614 -0.027 -19.004 1.00 81.69 85 ARG A N 1
ATOM 692 C CA . ARG A 1 85 ? 12.596 -0.905 -19.653 1.00 81.69 85 ARG A CA 1
ATOM 693 C C . ARG A 1 85 ? 12.879 -2.148 -18.820 1.00 81.69 85 ARG A C 1
ATOM 695 O O . ARG A 1 85 ? 12.802 -3.246 -19.360 1.00 81.69 85 ARG A O 1
ATOM 702 N N . GLU A 1 86 ? 13.145 -1.991 -17.524 1.00 76.50 86 GLU A N 1
ATOM 703 C CA . GLU A 1 86 ? 13.350 -3.134 -16.622 1.00 76.50 86 GLU A CA 1
ATOM 704 C C . GLU A 1 86 ? 12.105 -4.033 -16.559 1.00 76.50 86 GLU A C 1
ATOM 706 O O . GLU A 1 86 ? 12.224 -5.258 -16.572 1.00 76.50 86 GLU A O 1
ATOM 711 N N . TRP A 1 87 ? 10.914 -3.433 -16.578 1.00 77.06 87 TRP A N 1
ATOM 712 C CA . TRP A 1 87 ? 9.630 -4.131 -16.537 1.00 77.06 87 TRP A CA 1
ATOM 713 C C . TRP A 1 87 ? 9.348 -4.933 -17.811 1.00 77.06 87 TRP A C 1
ATOM 715 O O . TRP A 1 87 ? 8.879 -6.064 -17.739 1.00 77.06 87 TRP A O 1
ATOM 725 N N . MET A 1 88 ? 9.674 -4.382 -18.986 1.00 69.06 88 MET A N 1
ATOM 726 C CA . MET A 1 88 ? 9.555 -5.106 -20.258 1.00 69.06 88 MET A CA 1
ATOM 727 C C . MET A 1 88 ? 10.557 -6.261 -20.383 1.00 69.06 88 MET A C 1
ATOM 729 O O . MET A 1 88 ? 10.280 -7.220 -21.097 1.00 69.06 88 MET A O 1
ATOM 733 N N . MET A 1 89 ? 11.710 -6.181 -19.713 1.00 71.25 89 MET A N 1
ATOM 734 C CA . MET A 1 89 ? 12.753 -7.211 -19.785 1.00 71.25 89 MET A CA 1
ATOM 735 C C . MET A 1 89 ? 12.571 -8.349 -18.776 1.00 71.25 89 MET A C 1
ATOM 737 O O . MET A 1 89 ? 12.937 -9.479 -19.084 1.00 71.25 89 MET A O 1
ATOM 741 N N . ASN A 1 90 ? 12.018 -8.060 -17.595 1.00 68.62 90 ASN A N 1
ATOM 742 C CA . ASN A 1 90 ? 11.956 -9.005 -16.471 1.00 68.62 90 ASN A CA 1
ATOM 743 C C . ASN A 1 90 ? 10.524 -9.374 -16.045 1.00 68.62 90 ASN A C 1
ATOM 745 O O . ASN A 1 90 ? 10.336 -9.948 -14.974 1.00 68.62 90 ASN A O 1
ATOM 749 N N . GLY A 1 91 ? 9.515 -9.004 -16.836 1.00 62.69 91 GLY A N 1
ATOM 750 C CA . GLY A 1 91 ? 8.118 -9.292 -16.526 1.00 62.69 91 GLY A CA 1
ATOM 751 C C . GLY A 1 91 ? 7.760 -10.781 -16.606 1.00 62.69 91 GLY A C 1
ATOM 752 O O . GLY A 1 91 ? 8.450 -11.583 -17.229 1.00 62.69 91 GLY A O 1
ATOM 753 N N . ASP A 1 92 ? 6.619 -11.139 -16.028 1.00 62.06 92 ASP A N 1
ATOM 754 C CA . ASP A 1 92 ? 6.033 -12.487 -15.959 1.00 62.06 92 ASP A CA 1
ATOM 755 C C . ASP A 1 92 ? 5.496 -13.038 -17.300 1.00 62.06 92 ASP A C 1
ATOM 757 O O . ASP A 1 92 ? 4.778 -14.037 -17.332 1.00 62.06 92 ASP A O 1
ATOM 761 N N . GLY A 1 93 ? 5.823 -12.391 -18.422 1.00 56.78 93 GLY A N 1
ATOM 762 C CA . GLY A 1 93 ? 5.320 -12.736 -19.753 1.00 56.78 93 GLY A CA 1
ATOM 763 C C . GLY A 1 93 ? 3.962 -12.120 -20.117 1.00 56.78 93 GLY A C 1
ATOM 764 O O . GLY A 1 93 ? 3.607 -12.143 -21.292 1.00 56.78 93 GLY A O 1
ATOM 765 N N . ASN A 1 94 ? 3.249 -11.489 -19.173 1.00 56.09 94 ASN A N 1
ATOM 766 C CA . ASN A 1 94 ? 1.989 -10.761 -19.408 1.00 56.09 94 ASN A CA 1
ATOM 767 C C . ASN A 1 94 ? 2.149 -9.229 -19.337 1.00 56.09 94 ASN A C 1
ATOM 769 O O . ASN A 1 94 ? 1.171 -8.490 -19.213 1.00 56.09 94 ASN A O 1
ATOM 773 N N . GLY A 1 95 ? 3.385 -8.726 -19.420 1.00 55.22 95 GLY A N 1
ATOM 774 C CA . GLY A 1 95 ? 3.682 -7.295 -19.283 1.00 55.22 95 GLY A CA 1
ATOM 775 C C . GLY A 1 95 ? 3.595 -6.783 -17.838 1.00 55.22 95 GLY A C 1
ATOM 776 O O . GLY A 1 95 ? 3.555 -5.571 -17.621 1.00 55.22 95 GLY A O 1
ATOM 777 N N . GLY A 1 96 ? 3.565 -7.690 -16.856 1.00 61.12 96 GLY A N 1
ATOM 778 C CA . GLY A 1 96 ? 3.470 -7.416 -15.426 1.00 61.12 96 GLY A CA 1
ATOM 779 C C . GLY A 1 96 ? 4.613 -8.043 -14.628 1.00 61.12 96 GLY A C 1
ATOM 780 O O . GLY A 1 96 ? 5.454 -8.747 -15.174 1.00 61.12 96 GLY A O 1
ATOM 781 N N . ILE A 1 97 ? 4.628 -7.792 -13.322 1.00 65.75 97 ILE A N 1
ATOM 782 C CA . ILE A 1 97 ? 5.305 -8.658 -12.357 1.00 65.75 97 ILE A CA 1
ATOM 783 C C . ILE A 1 97 ? 4.208 -9.122 -11.406 1.00 65.75 97 ILE A C 1
ATOM 785 O O . ILE A 1 97 ? 3.688 -8.319 -10.630 1.00 65.75 97 ILE A O 1
ATOM 789 N N . GLY A 1 98 ? 3.785 -10.376 -11.545 1.00 65.19 98 GLY A N 1
ATOM 790 C CA . GLY A 1 98 ? 2.839 -11.004 -10.632 1.00 65.19 98 GLY A CA 1
ATOM 791 C C . GLY A 1 98 ? 3.414 -11.130 -9.220 1.00 65.19 98 GLY A C 1
ATOM 792 O O . GLY A 1 98 ? 4.614 -11.325 -9.044 1.00 65.19 98 GLY A O 1
ATOM 793 N N . GLY A 1 99 ? 2.539 -11.024 -8.223 1.00 72.31 99 GLY A N 1
ATOM 794 C CA . GLY A 1 99 ? 2.861 -11.207 -6.813 1.00 72.31 99 GLY A CA 1
ATOM 795 C C . GLY A 1 99 ? 1.644 -11.709 -6.050 1.00 72.31 99 GLY A C 1
ATOM 796 O O . GLY A 1 99 ? 0.508 -11.463 -6.466 1.00 72.31 99 GLY A O 1
ATOM 797 N N . MET A 1 100 ? 1.875 -12.423 -4.954 1.00 76.44 100 MET A N 1
ATOM 798 C CA . MET A 1 100 ? 0.819 -12.964 -4.105 1.00 76.44 100 MET A CA 1
ATOM 799 C C . MET A 1 100 ? 0.730 -12.141 -2.824 1.00 76.44 100 MET A C 1
ATOM 801 O O . MET A 1 100 ? 1.739 -11.850 -2.191 1.00 76.44 100 MET A O 1
ATOM 805 N N . ALA A 1 101 ? -0.481 -11.727 -2.456 1.00 79.12 101 ALA A N 1
ATOM 806 C CA . ALA A 1 101 ? -0.728 -11.221 -1.115 1.00 79.12 101 ALA A CA 1
ATOM 807 C C . ALA A 1 101 ? -0.938 -12.421 -0.185 1.00 79.12 101 ALA A C 1
ATOM 809 O O . ALA A 1 101 ? -1.662 -13.344 -0.548 1.00 79.12 101 ALA A O 1
ATOM 810 N N . GLU A 1 102 ? -0.304 -12.404 0.982 1.00 84.44 102 GLU A N 1
ATOM 811 C CA . GLU A 1 102 ? -0.298 -13.519 1.939 1.00 84.44 102 GLU A CA 1
ATOM 812 C C . GLU A 1 102 ? -0.988 -13.167 3.259 1.00 84.44 102 GLU A C 1
ATOM 814 O O . GLU A 1 102 ? -1.411 -14.062 3.976 1.00 84.44 102 GLU A O 1
ATOM 819 N N . ALA A 1 103 ? -1.129 -11.879 3.582 1.00 85.62 103 ALA A N 1
ATOM 820 C CA . ALA A 1 103 ? -1.808 -11.437 4.797 1.00 85.62 103 ALA A CA 1
ATOM 821 C C . ALA A 1 103 ? -2.359 -10.010 4.673 1.00 85.62 103 ALA A C 1
ATOM 823 O O . ALA A 1 103 ? -1.953 -9.231 3.801 1.00 85.62 103 ALA A O 1
ATOM 824 N N . ILE A 1 104 ? -3.235 -9.646 5.610 1.00 87.81 104 ILE A N 1
ATOM 825 C CA . ILE A 1 104 ? -3.560 -8.257 5.951 1.00 87.81 104 ILE A CA 1
ATOM 826 C C . ILE A 1 104 ? -2.804 -7.884 7.225 1.00 87.81 104 ILE A C 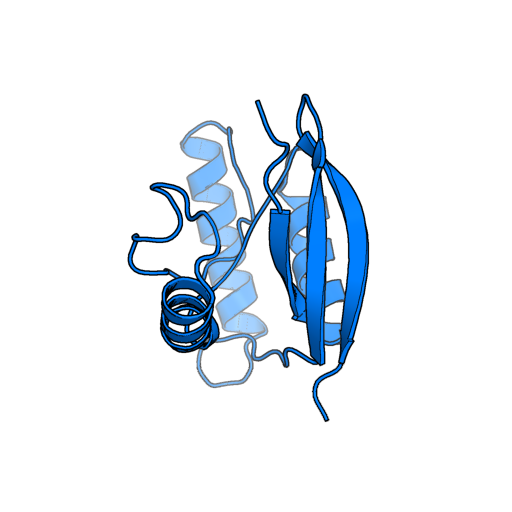1
ATOM 828 O O . ILE A 1 104 ? -2.924 -8.569 8.233 1.00 87.81 104 ILE A O 1
ATOM 832 N N . THR A 1 105 ? -2.098 -6.759 7.209 1.00 87.62 105 THR A N 1
ATOM 833 C CA . THR A 1 105 ? -1.464 -6.192 8.405 1.00 87.62 105 THR A CA 1
ATOM 834 C C . THR A 1 105 ? -2.235 -4.969 8.881 1.00 87.62 105 THR A C 1
ATOM 836 O O . THR A 1 105 ? -2.537 -4.068 8.090 1.00 87.62 105 THR A O 1
ATOM 839 N N . LEU A 1 106 ? -2.516 -4.925 10.181 1.00 90.75 106 LEU A N 1
ATOM 840 C CA . LEU A 1 106 ? -3.107 -3.793 10.879 1.00 90.75 106 LEU A CA 1
ATOM 841 C C . LEU A 1 106 ? -2.018 -2.914 11.499 1.00 90.75 106 LEU A C 1
ATOM 843 O O . LEU A 1 106 ? -1.173 -3.369 12.272 1.00 90.75 106 LEU A O 1
ATOM 847 N N . TRP A 1 107 ? -2.098 -1.621 11.207 1.00 89.56 107 TRP A N 1
ATOM 848 C CA . TRP A 1 107 ? -1.198 -0.595 11.716 1.00 89.56 107 TRP A CA 1
ATOM 849 C C . TRP A 1 107 ? -1.971 0.494 12.441 1.00 89.56 107 TRP A C 1
ATOM 851 O O . TRP A 1 107 ? -3.109 0.810 12.090 1.00 89.56 107 TRP A O 1
ATOM 861 N N . ARG A 1 108 ? -1.309 1.157 13.386 1.00 90.19 108 ARG A N 1
ATOM 862 C CA . ARG A 1 108 ? -1.731 2.461 13.899 1.00 90.19 108 ARG A CA 1
ATOM 863 C C . ARG A 1 108 ? -0.843 3.548 13.320 1.00 90.19 108 ARG A C 1
ATOM 865 O O . ARG A 1 108 ? 0.383 3.464 13.396 1.00 90.19 108 ARG A O 1
ATOM 872 N N . TYR A 1 109 ? -1.460 4.571 12.748 1.00 83.62 109 TYR A N 1
ATOM 873 C CA . TYR A 1 109 ? -0.744 5.738 12.261 1.00 83.62 109 TYR A CA 1
ATOM 874 C C . TYR A 1 109 ? -0.382 6.660 13.426 1.00 83.62 109 TYR A C 1
ATOM 876 O O . TYR A 1 109 ? -1.261 7.213 14.093 1.00 83.62 109 TYR A O 1
ATOM 884 N N . GLU A 1 110 ? 0.913 6.859 13.642 1.00 85.44 110 GLU A N 1
ATOM 885 C CA . GLU A 1 110 ? 1.428 7.764 14.661 1.00 85.44 110 GLU A CA 1
ATOM 886 C C . GLU A 1 110 ? 1.649 9.177 14.089 1.00 85.44 110 GLU A C 1
ATOM 888 O O . GLU A 1 110 ? 1.493 9.465 12.895 1.00 85.44 110 GLU A O 1
ATOM 893 N N . VAL A 1 111 ? 2.014 10.117 14.959 1.00 79.69 111 VAL A N 1
ATOM 894 C CA . VAL A 1 111 ? 2.327 11.493 14.549 1.00 79.69 111 VAL A CA 1
ATOM 895 C C . VAL A 1 111 ? 3.589 11.501 13.684 1.00 79.69 111 VAL A C 1
ATOM 897 O O . VAL A 1 111 ? 4.482 10.682 13.860 1.00 79.69 111 VAL A O 1
ATOM 900 N N . SER A 1 112 ? 3.672 12.416 12.709 1.00 75.06 112 SER A N 1
ATOM 901 C CA . SER A 1 112 ? 4.779 12.485 11.730 1.00 75.06 112 SER A CA 1
ATOM 902 C C . SER A 1 112 ? 4.967 11.202 10.899 1.00 75.06 112 SER A C 1
ATOM 904 O O . SER A 1 112 ? 5.987 11.015 10.239 1.00 75.06 112 SER A O 1
ATOM 906 N N . GLY A 1 113 ? 3.903 10.387 10.894 1.00 70.62 113 GLY A N 1
ATOM 907 C CA . GLY A 1 113 ? 3.684 9.040 10.380 1.00 70.62 113 GLY A CA 1
ATOM 908 C C . GLY A 1 113 ? 4.841 8.078 10.250 1.00 70.62 113 GLY A C 1
ATOM 909 O O . GLY A 1 113 ? 5.014 7.372 9.255 1.00 70.62 113 GLY A O 1
ATOM 910 N N . GLU A 1 114 ? 5.493 7.948 11.377 1.00 78.38 114 GLU A N 1
ATOM 911 C CA . GLU A 1 114 ? 5.768 6.631 11.921 1.00 78.38 114 GLU A CA 1
ATOM 912 C C . GLU A 1 114 ? 4.482 5.798 12.042 1.00 78.38 114 GLU A C 1
ATOM 914 O O . GLU A 1 114 ? 3.387 6.330 12.256 1.00 78.38 114 GLU A O 1
ATOM 919 N N . TRP A 1 115 ? 4.599 4.495 11.809 1.00 86.06 115 TRP A N 1
ATOM 920 C CA . TRP A 1 115 ? 3.490 3.546 11.857 1.00 86.06 115 TRP A CA 1
ATOM 921 C C . TRP A 1 115 ? 3.857 2.460 12.857 1.00 86.06 115 TRP A C 1
ATOM 923 O O . TRP A 1 115 ? 4.962 1.922 12.799 1.00 86.06 115 TRP A O 1
ATOM 933 N N . THR A 1 116 ? 2.931 2.124 13.745 1.00 88.38 116 THR A N 1
ATOM 934 C CA . THR A 1 116 ? 3.110 1.034 14.704 1.00 88.38 116 THR A CA 1
ATOM 935 C C . THR A 1 116 ? 2.392 -0.200 14.179 1.00 88.38 116 THR A C 1
ATOM 937 O O . THR A 1 116 ? 1.182 -0.145 13.953 1.00 88.38 116 THR A O 1
ATOM 940 N N . HIS A 1 117 ? 3.125 -1.297 13.979 1.00 90.81 117 HIS A N 1
ATOM 941 C CA . HIS A 1 117 ? 2.531 -2.611 13.710 1.00 90.81 117 HIS A CA 1
ATOM 942 C C . HIS A 1 117 ? 1.685 -3.042 14.909 1.00 90.81 117 HIS A C 1
ATOM 944 O O . HIS A 1 117 ? 2.099 -2.836 16.052 1.00 90.81 117 HIS A O 1
ATOM 950 N N . LEU A 1 118 ? 0.499 -3.592 14.648 1.00 92.00 118 LEU A N 1
ATOM 951 C CA . LEU A 1 118 ? -0.379 -4.122 15.689 1.00 92.00 118 LEU A CA 1
ATOM 952 C C . LEU A 1 118 ? -0.596 -5.623 15.546 1.00 92.00 118 LEU A C 1
ATOM 954 O O . LEU A 1 118 ? -0.433 -6.344 16.527 1.00 92.00 118 LEU A O 1
ATOM 958 N N . GLU A 1 119 ? -0.997 -6.082 14.361 1.00 94.12 119 GLU A N 1
ATOM 959 C CA . GLU A 1 119 ? -1.401 -7.473 14.154 1.00 94.12 119 GLU A CA 1
ATOM 960 C C . GLU A 1 119 ? -1.340 -7.864 12.674 1.00 94.12 119 GLU A C 1
ATOM 962 O O . GLU A 1 119 ? -1.566 -7.025 11.799 1.00 94.12 119 GLU A O 1
ATOM 967 N N . ASP A 1 120 ? -1.070 -9.143 12.411 1.00 89.88 120 ASP A N 1
ATOM 968 C CA . ASP A 1 120 ? -1.125 -9.755 11.083 1.00 89.88 120 ASP A CA 1
ATOM 969 C C . ASP A 1 120 ? -2.250 -10.793 11.020 1.00 89.88 120 ASP A C 1
ATOM 971 O O . ASP A 1 120 ? -2.422 -11.606 11.928 1.00 89.88 120 ASP A O 1
ATOM 975 N N . TYR A 1 121 ? -2.985 -10.781 9.913 1.00 88.19 121 TYR A N 1
ATOM 976 C CA . TYR A 1 121 ? -4.057 -11.714 9.589 1.00 88.19 121 TYR A CA 1
ATOM 977 C C . TYR A 1 121 ? -3.687 -12.465 8.310 1.00 88.19 121 TYR A C 1
ATOM 979 O O . TYR A 1 121 ? -3.868 -11.952 7.204 1.00 88.19 121 TYR A O 1
ATOM 987 N N . GLU A 1 122 ? -3.135 -13.663 8.475 1.00 86.44 122 GLU A N 1
ATOM 988 C CA . GLU A 1 122 ? -2.734 -14.555 7.383 1.00 86.44 122 GLU A CA 1
ATOM 989 C C . GLU A 1 122 ? -3.933 -14.979 6.523 1.00 86.44 122 GLU A C 1
ATOM 991 O O . GLU A 1 122 ? -5.013 -15.287 7.037 1.00 86.44 122 GLU A O 1
ATOM 996 N N . PHE A 1 123 ? -3.735 -15.027 5.208 1.00 80.94 123 PHE A N 1
ATOM 997 C CA . PHE A 1 123 ? -4.655 -15.693 4.295 1.00 80.94 123 PHE A CA 1
ATOM 998 C C . PHE A 1 123 ? -4.398 -17.204 4.336 1.00 80.94 123 PHE A C 1
ATOM 1000 O O . PHE A 1 123 ? -3.250 -17.643 4.384 1.00 80.94 123 PHE A O 1
ATOM 1007 N N . ALA A 1 124 ? -5.476 -17.991 4.365 1.00 66.81 124 ALA A N 1
ATOM 1008 C CA . ALA A 1 124 ? -5.422 -19.454 4.410 1.00 66.81 124 ALA A CA 1
ATOM 1009 C C . ALA A 1 124 ? -5.055 -20.082 3.057 1.00 66.81 124 ALA A C 1
ATOM 1011 O O . ALA A 1 124 ? -5.461 -19.519 2.014 1.00 66.81 124 ALA A O 1
#

Secondary structure (DSSP, 8-state):
-PPPEEEEEEEPHHHHHHHHHHHHHH--SS------SHHHHHHHHHHHTT----TTTTSPP--------S--HHHHHHHHHHHHHHHHHHS-SSSS----EEEEEEEEE-GGG-EEEEEEEE--

pLDDT: mean 76.23, std 12.88, range [35.03, 94.12]